Protein AF-R4GNF2-F1 (afdb_monomer)

Sequence (74 aa):
NNKNSLEILLGSIGRSLPHITDVSWRLEYQIKTNQLHRMYRPAYLVTLSVQNTDSPSYPEISFSCSMEQLQVQY

Radius of gyration: 20.21 Å; Cα contacts (8 Å, |Δi|>4): 108; chains: 1; bounding box: 45×28×58 Å

InterPro domains:
  IPR017920 COMM domain [PF07258] (16-72)
  IPR017920 COMM domain [PS51269] (19-74)
  IPR037355 COMM domain-containing protein 3 [PTHR31159] (1-71)

Solvent-accessible surface area (backbone atoms only — not comparable to full-atom values): 4638 Å² total; per-residue (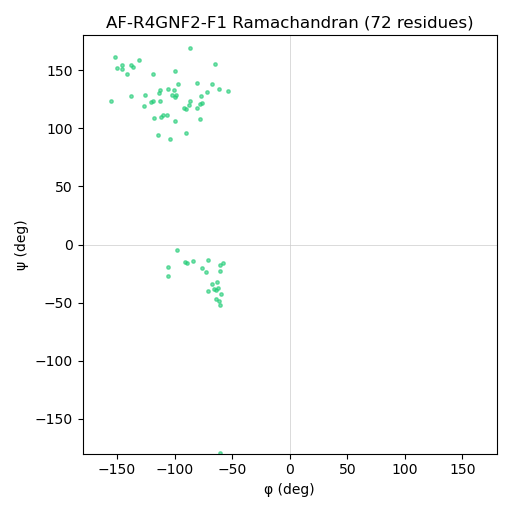Å²): 131,62,64,65,59,49,50,52,53,59,68,63,54,47,99,49,78,72,42,78,77,47,79,49,72,45,84,40,75,50,82,43,84,49,103,88,50,76,47,82,51,71,33,34,42,36,36,36,36,30,48,34,78,79,43,97,61,68,54,71,51,72,49,77,43,45,68,76,77,69,56,84,87,130

Structure (mmCIF, N/CA/C/O backbone):
data_AF-R4GNF2-F1
#
_entry.id   AF-R4GNF2-F1
#
loop_
_atom_site.group_PDB
_atom_site.id
_atom_site.type_symbol
_atom_site.label_atom_id
_atom_site.label_alt_id
_atom_site.label_comp_id
_atom_site.label_asym_id
_atom_site.label_entity_id
_atom_site.label_seq_id
_atom_site.pdbx_PDB_ins_code
_atom_site.Cartn_x
_atom_site.Cartn_y
_atom_site.Cartn_z
_atom_site.occupancy
_atom_site.B_iso_or_equiv
_atom_site.auth_seq_id
_atom_site.auth_comp_id
_atom_site.auth_asym_id
_atom_site.auth_atom_id
_atom_site.pdbx_PDB_model_num
ATOM 1 N N . ASN A 1 1 ? 20.467 22.596 -25.909 1.00 59.34 1 ASN A N 1
ATOM 2 C CA . ASN A 1 1 ? 20.976 21.249 -25.576 1.00 59.34 1 ASN A CA 1
ATOM 3 C C . ASN A 1 1 ? 19.906 20.366 -24.903 1.00 59.34 1 ASN A C 1
ATOM 5 O O . ASN A 1 1 ? 20.240 19.538 -24.074 1.00 59.34 1 ASN A O 1
ATOM 9 N N . ASN A 1 2 ? 18.620 20.501 -25.272 1.00 84.62 2 ASN A N 1
ATOM 10 C CA . ASN A 1 2 ? 17.507 19.805 -24.594 1.00 84.62 2 ASN A CA 1
ATOM 11 C C . ASN A 1 2 ? 17.186 18.427 -25.186 1.00 84.62 2 ASN A C 1
ATOM 13 O O . ASN A 1 2 ? 16.504 17.632 -24.553 1.00 84.62 2 ASN A O 1
ATOM 17 N N . LYS A 1 3 ? 17.675 18.149 -26.402 1.00 89.12 3 LYS A N 1
ATOM 18 C CA . LYS A 1 3 ? 17.426 16.893 -27.113 1.00 89.12 3 LYS A CA 1
ATOM 19 C C . LYS A 1 3 ? 17.960 15.690 -26.332 1.00 89.12 3 LYS A C 1
ATOM 21 O O . LYS A 1 3 ? 17.189 14.795 -26.033 1.00 89.12 3 LYS A O 1
ATOM 26 N N . ASN A 1 4 ? 19.228 15.734 -25.919 1.00 88.6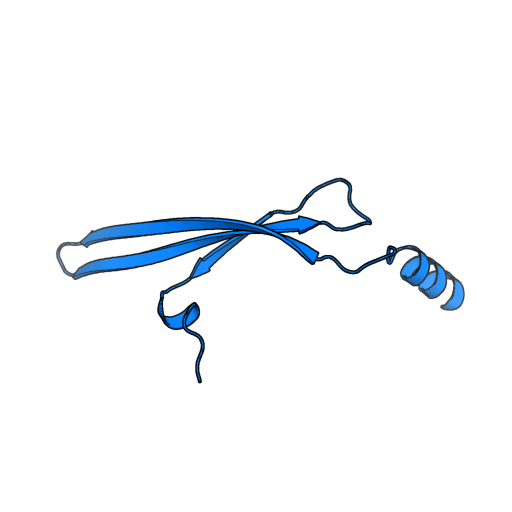9 4 ASN A N 1
ATOM 27 C CA . ASN A 1 4 ? 19.837 14.662 -25.124 1.00 88.69 4 ASN A CA 1
ATOM 28 C C . ASN A 1 4 ? 19.104 14.441 -23.796 1.00 88.69 4 ASN A C 1
ATOM 30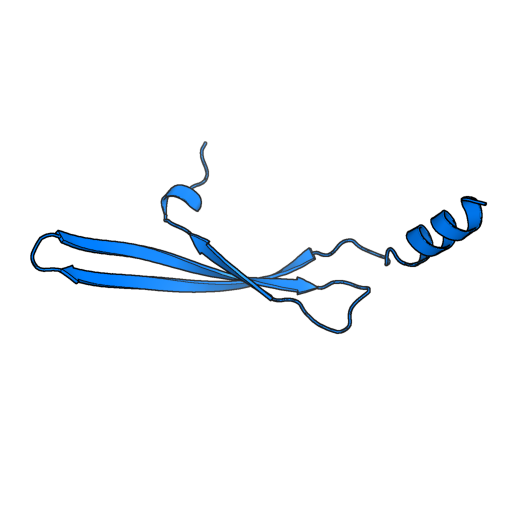 O O . ASN A 1 4 ? 18.843 13.309 -23.414 1.00 88.69 4 ASN A O 1
ATOM 34 N N . SER A 1 5 ? 18.732 15.518 -23.100 1.00 85.88 5 SER A N 1
ATOM 35 C CA . SER A 1 5 ? 17.992 15.415 -21.839 1.00 85.88 5 SER A CA 1
ATOM 36 C C . SER A 1 5 ? 16.611 14.783 -22.029 1.00 85.88 5 SER A C 1
ATOM 38 O O . SER A 1 5 ? 16.199 13.972 -21.207 1.00 85.88 5 SER A O 1
ATOM 40 N N . LEU A 1 6 ? 15.913 15.119 -23.119 1.00 86.19 6 LEU A N 1
ATOM 41 C CA . LEU A 1 6 ? 14.618 14.528 -23.453 1.00 86.19 6 LEU A CA 1
ATOM 42 C C . LEU A 1 6 ? 14.740 13.072 -23.901 1.00 86.19 6 LEU A C 1
ATOM 44 O O . LEU A 1 6 ? 13.922 12.261 -23.497 1.00 86.19 6 LEU A O 1
ATOM 48 N N . GLU A 1 7 ? 15.750 12.721 -24.692 1.00 86.06 7 GLU A N 1
ATOM 49 C CA . GLU A 1 7 ? 15.987 11.338 -25.127 1.00 86.06 7 GLU A CA 1
ATOM 50 C C . GLU A 1 7 ? 16.364 10.431 -23.950 1.00 86.06 7 GLU A C 1
ATOM 52 O O . GLU A 1 7 ? 15.869 9.311 -23.868 1.00 86.06 7 GLU A O 1
ATOM 57 N N . ILE A 1 8 ? 17.158 10.929 -22.995 1.00 80.62 8 ILE A N 1
ATOM 58 C CA . ILE A 1 8 ? 17.455 10.216 -21.743 1.00 80.62 8 ILE A CA 1
ATOM 59 C C . ILE A 1 8 ? 16.179 10.044 -20.910 1.00 80.62 8 ILE A C 1
ATOM 61 O O . ILE A 1 8 ? 15.902 8.940 -20.451 1.00 80.62 8 ILE A O 1
ATOM 65 N N . LEU A 1 9 ? 15.382 11.107 -20.744 1.00 79.94 9 LEU A N 1
ATOM 66 C CA . LEU A 1 9 ? 14.130 11.047 -19.984 1.00 79.94 9 LEU A CA 1
ATOM 67 C C . LEU A 1 9 ? 13.133 10.068 -20.619 1.00 79.94 9 LEU A C 1
ATOM 69 O O . LEU A 1 9 ? 12.603 9.203 -19.931 1.00 79.94 9 LEU A O 1
ATOM 73 N N . LEU A 1 10 ? 12.917 10.162 -21.931 1.00 78.12 10 LEU A N 1
ATOM 74 C CA . LEU A 1 10 ? 12.008 9.287 -22.674 1.00 78.12 10 LEU A CA 1
ATOM 75 C C . LEU A 1 10 ? 12.516 7.843 -22.741 1.00 78.12 10 LEU A C 1
ATOM 77 O O . LEU A 1 10 ? 11.707 6.926 -22.699 1.00 78.12 10 LEU A O 1
ATOM 81 N N . GLY A 1 11 ? 13.833 7.632 -22.807 1.00 72.31 11 GLY A N 1
ATOM 82 C CA . GLY A 1 11 ? 14.445 6.304 -22.739 1.00 72.31 11 GLY A CA 1
ATOM 83 C C . GLY A 1 11 ? 14.403 5.677 -21.343 1.00 72.31 11 GLY A C 1
ATOM 84 O O . GLY A 1 11 ? 14.461 4.457 -21.233 1.00 72.31 11 GLY A O 1
ATOM 85 N N . SER A 1 12 ? 14.294 6.497 -20.289 1.00 69.25 12 SER A N 1
ATOM 86 C CA . SER A 1 12 ? 14.131 6.040 -18.901 1.00 69.25 12 SER A CA 1
ATOM 87 C C . SER A 1 12 ? 12.688 5.729 -18.508 1.00 69.25 12 SER A C 1
ATOM 89 O O . SER A 1 12 ? 12.477 5.107 -17.474 1.00 69.25 12 SER A O 1
ATOM 91 N N . ILE A 1 13 ? 11.706 6.159 -19.308 1.00 71.31 13 ILE A N 1
ATOM 92 C CA . ILE A 1 13 ? 10.314 5.739 -19.144 1.00 71.31 13 ILE A CA 1
ATOM 93 C C . ILE A 1 13 ? 10.217 4.337 -19.747 1.00 71.31 13 ILE A C 1
ATOM 95 O O . ILE A 1 13 ? 10.299 4.169 -20.9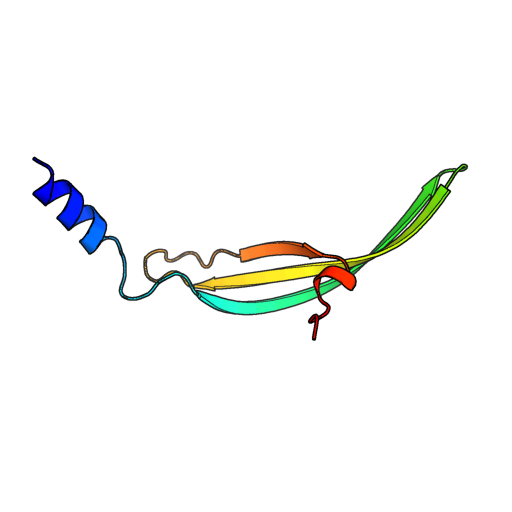66 1.00 71.31 13 ILE A O 1
ATOM 99 N N . GLY A 1 14 ? 10.084 3.325 -18.896 1.00 66.19 14 GLY A N 1
ATOM 100 C CA . GLY A 1 14 ? 9.940 1.935 -19.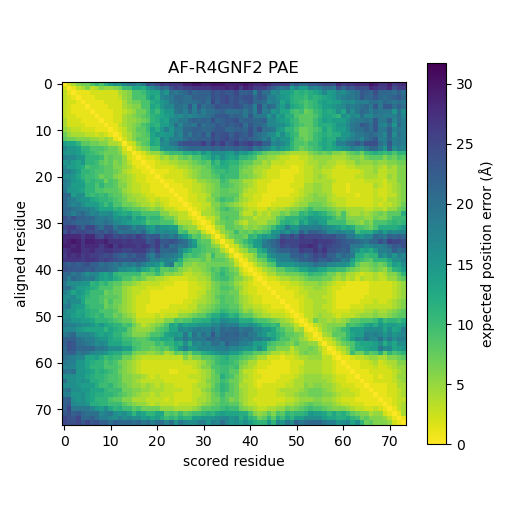297 1.00 66.19 14 GLY A CA 1
ATOM 101 C C . GLY A 1 14 ? 8.711 1.672 -20.159 1.00 66.19 14 GLY A C 1
ATOM 102 O O . GLY A 1 14 ? 7.904 2.546 -20.473 1.00 66.19 14 GLY A O 1
ATOM 103 N N . ARG A 1 15 ? 8.535 0.402 -20.535 1.00 71.62 15 ARG A N 1
ATOM 104 C CA . ARG A 1 15 ? 7.450 -0.035 -21.435 1.00 71.62 15 ARG A CA 1
ATOM 105 C C . ARG A 1 15 ? 6.041 0.254 -20.898 1.00 71.62 15 ARG A C 1
ATOM 107 O O . ARG A 1 15 ? 5.095 0.222 -21.682 1.00 71.62 15 ARG A O 1
ATOM 114 N N . SER A 1 16 ? 5.889 0.507 -19.597 1.00 75.94 16 SER A N 1
ATOM 115 C CA . SER A 1 16 ? 4.602 0.779 -18.955 1.00 75.94 16 SER A CA 1
ATOM 116 C C . SER A 1 16 ? 4.741 1.700 -17.748 1.00 75.94 16 SER A C 1
ATOM 118 O O . SER A 1 16 ? 5.749 1.671 -17.049 1.00 75.94 16 SER A O 1
ATOM 120 N N . LEU A 1 17 ? 3.682 2.458 -17.459 1.00 79.88 17 LEU A N 1
ATOM 121 C CA . LEU A 1 17 ? 3.562 3.191 -16.200 1.00 79.88 17 LEU A CA 1
ATOM 122 C C . LEU A 1 17 ? 3.481 2.217 -15.007 1.00 79.88 17 LEU A C 1
ATOM 124 O O . LEU A 1 17 ? 3.027 1.078 -15.178 1.00 79.88 17 LEU A O 1
ATOM 128 N N . PRO A 1 18 ? 3.865 2.659 -13.795 1.00 82.81 18 PRO A N 1
ATOM 129 C CA . PRO A 1 18 ? 3.633 1.886 -12.584 1.00 82.81 18 PRO A CA 1
ATOM 130 C C . PRO A 1 18 ? 2.156 1.514 -12.458 1.00 82.81 18 PRO A C 1
ATOM 132 O O . PRO A 1 18 ? 1.278 2.363 -12.622 1.00 82.81 18 PRO A O 1
ATOM 135 N N . HIS A 1 19 ? 1.885 0.248 -12.167 1.00 87.56 19 HIS A N 1
ATOM 136 C CA . HIS A 1 19 ? 0.525 -0.261 -12.038 1.00 87.56 19 HIS A CA 1
ATOM 137 C C . HIS A 1 19 ? 0.402 -1.169 -10.819 1.00 87.56 19 HIS A C 1
ATOM 139 O O . HIS A 1 19 ? 1.372 -1.778 -10.367 1.00 87.56 19 HIS A O 1
ATOM 145 N N . ILE A 1 20 ? -0.809 -1.226 -10.272 1.00 92.31 20 ILE A N 1
ATOM 146 C CA . ILE A 1 20 ? -1.127 -2.057 -9.113 1.00 92.31 20 ILE A CA 1
ATOM 147 C C . ILE A 1 20 ? -1.263 -3.502 -9.592 1.00 92.31 20 ILE A C 1
ATOM 149 O O . ILE A 1 20 ? -2.007 -3.770 -10.536 1.00 92.31 20 ILE A O 1
ATOM 153 N N . THR A 1 21 ? -0.549 -4.419 -8.948 1.00 92.88 21 THR A N 1
ATOM 154 C CA . THR A 1 21 ? -0.589 -5.856 -9.252 1.00 92.88 21 THR A CA 1
ATOM 155 C C . THR A 1 21 ? -1.352 -6.658 -8.212 1.00 92.88 21 THR A C 1
ATOM 157 O O . THR A 1 21 ? -1.904 -7.699 -8.552 1.00 92.88 21 THR A O 1
ATOM 160 N N . ASP A 1 22 ? -1.396 -6.181 -6.969 1.00 95.00 22 ASP A N 1
ATOM 161 C CA . ASP A 1 22 ? -2.087 -6.857 -5.877 1.00 95.00 22 ASP A CA 1
ATOM 162 C C . ASP A 1 22 ? -2.584 -5.863 -4.819 1.00 95.00 22 ASP A C 1
ATOM 164 O O . ASP A 1 22 ? -2.132 -4.712 -4.744 1.00 95.00 22 ASP A O 1
ATOM 168 N N . VAL A 1 23 ? -3.535 -6.316 -4.004 1.00 96.00 23 VAL A N 1
ATOM 169 C CA . VAL A 1 23 ? -4.084 -5.564 -2.879 1.00 96.00 23 VAL A CA 1
ATOM 170 C C . VAL A 1 23 ? -4.262 -6.474 -1.669 1.00 96.00 23 VAL A C 1
ATOM 172 O O . VAL A 1 23 ? -4.951 -7.491 -1.721 1.00 96.00 23 VAL A O 1
ATOM 175 N N . SER A 1 24 ? -3.722 -6.041 -0.534 1.00 96.81 24 SER A N 1
ATOM 176 C CA . SER A 1 24 ? -4.011 -6.629 0.772 1.00 96.81 24 SER A CA 1
ATOM 177 C C . SER A 1 24 ? -4.647 -5.587 1.684 1.00 96.81 24 SER A C 1
ATOM 179 O O . SER A 1 24 ? -4.370 -4.391 1.594 1.00 96.81 24 SER A O 1
ATOM 181 N N . TRP A 1 25 ? -5.547 -6.022 2.560 1.00 96.25 25 TRP A N 1
ATOM 182 C CA . TRP A 1 25 ? -6.223 -5.124 3.487 1.00 96.25 25 TRP A CA 1
ATOM 183 C C . TRP A 1 25 ? -6.493 -5.810 4.821 1.00 96.25 25 TRP A C 1
ATOM 185 O O . TRP A 1 25 ? -6.619 -7.033 4.905 1.00 96.25 25 TRP A O 1
ATOM 195 N N . ARG A 1 26 ? -6.598 -5.006 5.879 1.00 95.25 26 ARG A N 1
ATOM 196 C CA . ARG A 1 26 ? -7.045 -5.459 7.198 1.00 95.25 26 ARG A CA 1
ATOM 197 C C . ARG A 1 26 ? -7.932 -4.418 7.860 1.00 95.25 26 ARG A C 1
ATOM 199 O O . ARG A 1 26 ? -7.719 -3.215 7.707 1.00 95.25 26 ARG A O 1
ATOM 206 N N . LEU A 1 27 ? -8.901 -4.895 8.632 1.00 93.12 27 LEU A N 1
ATOM 207 C CA . LEU A 1 27 ? -9.689 -4.044 9.512 1.00 93.12 27 LEU A CA 1
ATOM 208 C C . LEU A 1 27 ? -8.849 -3.682 10.743 1.00 93.12 27 LEU A C 1
ATOM 210 O O . LEU A 1 27 ? -8.406 -4.554 11.490 1.00 93.12 27 LEU A O 1
ATOM 214 N N . GLU A 1 28 ? -8.648 -2.392 10.958 1.00 88.62 28 GLU A N 1
ATOM 215 C CA . GLU A 1 28 ? -8.026 -1.829 12.147 1.00 88.62 28 GLU A CA 1
ATOM 216 C C . GLU A 1 28 ? -9.105 -1.260 13.066 1.00 88.62 28 GLU A C 1
ATOM 218 O O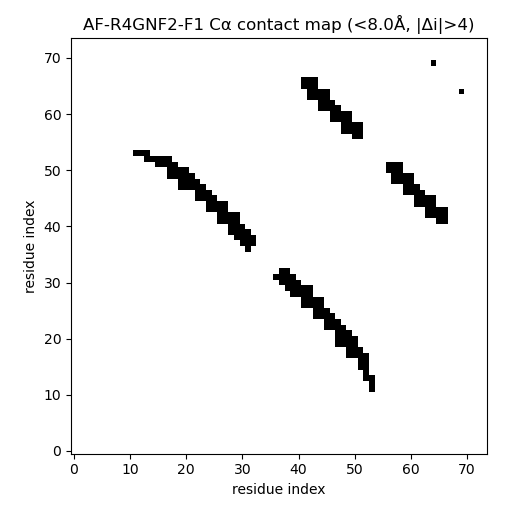 . GLU A 1 28 ? -9.959 -0.471 12.660 1.00 88.62 28 GLU A O 1
ATOM 223 N N . TYR A 1 29 ? -9.065 -1.651 14.336 1.00 80.56 29 TYR A N 1
ATOM 224 C CA . TYR A 1 29 ? -9.978 -1.134 15.345 1.00 80.56 29 TYR A CA 1
ATOM 225 C C . TYR A 1 29 ? -9.185 -0.403 16.418 1.00 80.56 29 TYR A C 1
ATOM 227 O O . TYR A 1 29 ? -8.467 -1.016 17.209 1.00 80.56 29 TYR A O 1
ATOM 235 N N . GLN A 1 30 ? -9.296 0.926 16.440 1.00 72.62 30 GLN A N 1
ATOM 236 C CA . GLN A 1 30 ? -8.636 1.727 17.460 1.00 72.62 30 GLN A CA 1
ATOM 237 C C . GLN A 1 30 ? -9.566 1.907 18.661 1.00 72.62 30 GLN A C 1
ATOM 239 O O . GLN A 1 30 ? -10.607 2.554 18.558 1.00 72.62 30 GLN A O 1
ATOM 244 N N . ILE A 1 31 ? -9.153 1.375 19.814 1.00 77.44 31 ILE A N 1
ATOM 245 C CA . ILE A 1 31 ? -9.790 1.635 21.108 1.00 77.44 31 ILE A CA 1
ATOM 246 C C . ILE A 1 31 ? -8.954 2.690 21.825 1.00 77.44 31 ILE A C 1
ATOM 248 O O . ILE A 1 31 ? -7.863 2.405 22.315 1.00 77.44 31 ILE A O 1
ATOM 252 N N . LYS A 1 32 ? -9.461 3.922 21.896 1.00 73.94 32 LYS A N 1
ATOM 253 C CA . LYS A 1 32 ? -8.887 4.968 22.753 1.00 73.94 32 LYS A CA 1
ATOM 254 C C . LYS A 1 32 ? -9.840 5.251 23.906 1.00 73.94 32 LYS A C 1
ATOM 256 O O . LYS A 1 32 ? -10.923 5.798 23.699 1.00 73.94 32 LYS A O 1
ATOM 261 N N . THR A 1 33 ? -9.425 4.888 25.117 1.00 66.06 33 THR A N 1
ATOM 262 C CA . THR A 1 33 ? -10.127 5.200 26.368 1.00 66.06 33 THR A CA 1
ATOM 263 C C . THR A 1 33 ? -9.397 6.331 27.087 1.00 66.06 33 THR A C 1
ATOM 265 O O . THR A 1 33 ? -8.480 6.084 27.866 1.00 66.06 33 THR A O 1
ATOM 268 N N . ASN A 1 34 ? -9.782 7.579 26.819 1.00 67.38 34 ASN A N 1
ATOM 269 C CA . ASN A 1 34 ? -9.455 8.699 27.702 1.00 67.38 34 ASN A CA 1
ATOM 270 C C . ASN A 1 34 ? -10.692 8.992 28.569 1.00 67.38 34 ASN A C 1
ATOM 272 O O . ASN A 1 34 ? -11.818 8.769 28.121 1.00 67.38 34 ASN A O 1
ATOM 276 N N . GLN A 1 35 ? -10.502 9.475 29.798 1.00 60.81 35 GLN A N 1
ATOM 277 C CA . GLN A 1 35 ? -11.578 9.688 30.776 1.00 60.81 35 GLN A CA 1
ATOM 278 C C . GLN A 1 35 ? -12.682 10.645 30.283 1.00 60.81 35 GLN A C 1
ATOM 280 O O . GLN A 1 35 ? -13.782 10.627 30.824 1.00 60.81 35 GLN A O 1
ATOM 285 N N . LEU A 1 36 ? -12.420 11.424 29.224 1.00 66.62 36 LEU A N 1
ATOM 286 C CA . LEU A 1 36 ? -13.369 12.374 28.639 1.00 66.62 36 LEU A CA 1
ATOM 287 C C . LEU A 1 36 ? -14.002 11.936 27.302 1.00 66.62 36 LEU A C 1
ATOM 289 O O . LEU A 1 36 ? -15.019 12.500 26.908 1.00 66.62 36 LEU A O 1
ATOM 293 N N . HIS A 1 37 ? -13.415 10.977 26.575 1.00 57.34 37 HIS A N 1
ATOM 294 C CA . HIS A 1 37 ? -13.906 10.537 25.261 1.00 57.34 37 HIS A CA 1
ATOM 295 C C . HIS A 1 37 ? -13.467 9.098 24.967 1.00 57.34 37 HIS A C 1
ATOM 297 O O . HIS A 1 37 ? -12.272 8.789 24.935 1.00 57.34 37 HIS A O 1
ATOM 303 N N . ARG A 1 38 ? -14.445 8.225 24.705 1.00 57.25 38 ARG A N 1
ATOM 304 C CA . ARG A 1 38 ? -14.210 6.907 24.106 1.00 57.25 38 ARG A CA 1
ATOM 305 C C . ARG A 1 38 ? -14.337 7.044 22.595 1.00 57.25 38 ARG A C 1
ATOM 307 O O . ARG A 1 38 ? -15.405 7.391 22.101 1.00 57.25 38 ARG A O 1
ATOM 314 N N . MET A 1 39 ? -13.254 6.788 21.870 1.00 63.94 39 MET A N 1
ATOM 315 C CA . MET A 1 39 ? -13.260 6.803 20.408 1.00 63.94 39 MET A CA 1
ATOM 316 C C . MET A 1 39 ? -13.177 5.362 19.911 1.00 63.94 39 MET A C 1
ATOM 318 O O . MET A 1 39 ? -12.160 4.700 20.109 1.00 63.94 39 MET A O 1
ATOM 322 N N . TYR A 1 40 ? -14.270 4.897 19.306 1.00 68.06 40 TYR A N 1
ATOM 323 C CA . TYR A 1 40 ? -14.400 3.593 18.661 1.00 68.06 40 TYR A CA 1
ATOM 324 C C . TYR A 1 40 ? -14.606 3.840 17.171 1.00 68.06 40 TYR A C 1
ATOM 326 O O . TYR A 1 40 ? -15.725 4.121 16.744 1.00 68.06 40 TYR A O 1
ATOM 334 N N . ARG A 1 41 ? -13.530 3.826 16.381 1.00 74.19 41 ARG A N 1
ATOM 335 C CA . ARG A 1 41 ? -13.641 4.018 14.931 1.00 74.19 41 ARG A CA 1
ATOM 336 C C . ARG A 1 41 ? -12.958 2.871 14.192 1.00 74.19 41 ARG A C 1
ATOM 338 O O . ARG A 1 41 ? -11.756 2.688 14.395 1.00 74.19 41 ARG A O 1
ATOM 345 N N . PRO A 1 42 ? -13.701 2.098 13.380 1.00 84.56 42 PRO A N 1
ATOM 346 C CA . PRO A 1 42 ? -13.084 1.176 12.445 1.00 84.56 42 PRO A CA 1
ATOM 347 C C . PRO A 1 42 ? -12.349 1.978 11.365 1.00 84.56 42 PRO A C 1
ATOM 349 O O . PRO A 1 42 ? -12.856 2.988 10.874 1.00 84.56 42 PRO A O 1
ATOM 352 N N . ALA A 1 43 ? -11.159 1.522 11.008 1.00 89.44 43 ALA A N 1
ATOM 353 C CA . ALA A 1 43 ? -10.403 1.976 9.853 1.00 89.44 43 ALA A CA 1
ATOM 354 C C . ALA A 1 43 ? -9.942 0.747 9.068 1.00 89.44 43 ALA A C 1
ATOM 356 O O . ALA A 1 43 ? -9.874 -0.354 9.608 1.00 89.44 43 ALA A O 1
ATOM 357 N N . TYR A 1 44 ? -9.618 0.922 7.800 1.00 93.06 44 TYR A N 1
ATOM 358 C CA . TYR A 1 44 ? -9.028 -0.123 6.979 1.00 93.06 44 TYR A CA 1
ATOM 359 C C . TYR A 1 44 ? -7.612 0.289 6.642 1.00 93.06 44 TYR A C 1
ATOM 361 O O . TYR A 1 44 ? -7.420 1.362 6.075 1.00 93.06 44 TYR A O 1
ATOM 369 N N . LEU A 1 45 ? -6.636 -0.551 6.973 1.00 95.44 45 LEU A N 1
ATOM 370 C CA . LEU A 1 45 ? -5.301 -0.426 6.407 1.00 95.44 45 LEU A CA 1
ATOM 371 C C . LEU A 1 45 ? -5.281 -1.208 5.103 1.00 95.44 45 LEU A C 1
ATOM 373 O O . LEU A 1 45 ? -5.515 -2.417 5.107 1.00 95.44 45 LEU A O 1
ATOM 377 N N . VAL A 1 46 ? -5.005 -0.508 4.013 1.00 96.38 46 VAL A N 1
ATOM 378 C CA . VAL A 1 46 ? -4.883 -1.060 2.668 1.00 96.38 46 VAL A CA 1
ATOM 379 C C . VAL A 1 46 ? -3.430 -0.936 2.245 1.00 96.38 46 VAL A C 1
ATOM 381 O O . VAL A 1 46 ? -2.838 0.131 2.395 1.00 96.38 46 VAL A O 1
ATOM 384 N N . THR A 1 47 ? -2.872 -2.013 1.704 1.00 97.06 47 THR A N 1
ATOM 385 C CA . THR A 1 47 ? -1.546 -2.042 1.093 1.00 97.06 47 THR A CA 1
ATOM 386 C C . THR A 1 47 ? -1.686 -2.461 -0.361 1.00 97.06 47 THR A C 1
ATOM 388 O O . THR A 1 47 ? -2.226 -3.524 -0.667 1.00 97.06 47 THR A O 1
ATOM 391 N N . LEU A 1 48 ? -1.200 -1.610 -1.257 1.00 95.69 48 LEU A N 1
ATOM 392 C CA . LEU A 1 48 ? -1.157 -1.853 -2.692 1.00 95.69 48 LEU A CA 1
ATOM 393 C C . LEU A 1 48 ? 0.246 -2.301 -3.076 1.00 95.69 48 LEU A C 1
ATOM 395 O O . LEU A 1 48 ? 1.213 -1.588 -2.794 1.00 95.69 48 LEU A O 1
ATOM 399 N N . SER A 1 49 ? 0.352 -3.435 -3.757 1.00 93.69 49 SER A N 1
ATOM 400 C CA . SER A 1 49 ? 1.598 -3.851 -4.394 1.00 93.69 49 SER A CA 1
ATOM 401 C C . SER A 1 49 ? 1.663 -3.230 -5.781 1.00 93.69 49 SER A C 1
ATOM 403 O O . SER A 1 49 ? 0.754 -3.406 -6.596 1.00 93.69 49 SER A O 1
ATOM 405 N N . VAL A 1 50 ? 2.725 -2.475 -6.048 1.00 91.19 50 VAL A N 1
ATOM 406 C CA . VAL A 1 50 ? 2.918 -1.779 -7.320 1.00 91.19 50 VAL A CA 1
ATOM 407 C C . VAL A 1 50 ? 4.111 -2.384 -8.041 1.00 91.19 50 VAL A C 1
ATOM 409 O O . VAL A 1 50 ? 5.196 -2.529 -7.478 1.00 91.19 50 VAL A O 1
ATOM 412 N N . GLN A 1 51 ? 3.921 -2.713 -9.315 1.00 87.00 51 GLN A N 1
ATOM 413 C CA . GLN A 1 51 ? 5.013 -3.078 -10.202 1.00 87.00 51 GLN A CA 1
ATOM 414 C C . GLN A 1 51 ? 5.398 -1.870 -11.049 1.00 87.00 51 GLN A C 1
ATOM 416 O O . GLN A 1 51 ? 4.561 -1.243 -11.701 1.00 87.00 51 GLN A O 1
ATOM 421 N N . ASN A 1 52 ? 6.691 -1.565 -11.049 1.00 81.88 52 ASN A N 1
ATOM 422 C CA . ASN A 1 52 ? 7.289 -0.582 -11.934 1.00 81.88 52 ASN A CA 1
ATOM 423 C C . ASN A 1 52 ? 8.333 -1.293 -12.798 1.00 81.88 52 ASN A C 1
ATOM 425 O O . ASN A 1 52 ? 9.247 -1.924 -12.278 1.00 81.88 52 ASN A O 1
ATOM 429 N N . THR A 1 53 ? 8.187 -1.201 -14.118 1.00 73.88 53 THR A N 1
ATOM 430 C CA . THR A 1 53 ? 9.083 -1.859 -15.080 1.00 73.88 53 THR A CA 1
ATOM 431 C C . THR A 1 53 ? 10.538 -1.412 -14.968 1.00 73.88 53 THR A C 1
ATOM 433 O O . THR A 1 53 ? 11.422 -2.173 -15.353 1.00 73.88 53 THR A O 1
ATOM 436 N N . ASP A 1 54 ? 10.785 -0.223 -14.416 1.00 71.31 54 ASP A N 1
ATOM 437 C CA . ASP A 1 54 ? 12.121 0.374 -14.335 1.00 71.31 54 ASP A CA 1
ATOM 438 C C . ASP A 1 54 ? 12.801 0.169 -12.975 1.00 71.31 54 ASP A C 1
ATOM 440 O O . ASP A 1 54 ? 13.970 0.524 -12.809 1.00 71.31 54 ASP A O 1
ATOM 444 N N . SER A 1 55 ? 12.105 -0.421 -11.993 1.00 67.06 55 SER A N 1
ATOM 445 C CA . SER A 1 55 ? 12.675 -0.721 -10.679 1.00 67.06 55 SER A CA 1
ATOM 446 C C . SER A 1 55 ? 12.516 -2.198 -10.316 1.00 67.06 55 SER A C 1
ATOM 448 O O . SER A 1 55 ? 11.401 -2.710 -10.309 1.00 67.06 55 SER A O 1
ATOM 450 N N . PRO A 1 56 ? 13.597 -2.892 -9.918 1.00 63.22 56 PRO A N 1
ATOM 451 C CA . PRO A 1 56 ? 13.498 -4.268 -9.438 1.00 63.22 56 PRO A CA 1
ATOM 452 C C . PRO A 1 56 ? 12.822 -4.373 -8.062 1.00 63.22 56 PRO A C 1
ATOM 454 O O . PRO A 1 56 ? 12.470 -5.476 -7.648 1.00 63.22 56 PRO A O 1
ATOM 457 N N . SER A 1 57 ? 12.655 -3.259 -7.334 1.00 69.06 57 SER A N 1
ATOM 458 C CA . SER A 1 57 ? 11.839 -3.257 -6.123 1.00 69.06 57 SER A CA 1
ATOM 459 C C . SER A 1 57 ? 10.362 -3.148 -6.491 1.00 69.06 57 SER A C 1
ATOM 461 O O . SER A 1 57 ? 9.983 -2.386 -7.380 1.00 69.06 57 SER A O 1
ATOM 463 N N . TYR A 1 58 ? 9.542 -3.919 -5.784 1.00 69.56 58 TYR A N 1
ATOM 464 C CA . TYR A 1 58 ? 8.090 -3.816 -5.799 1.00 69.56 58 TYR A CA 1
ATOM 465 C C . TYR A 1 58 ? 7.693 -2.840 -4.690 1.00 69.56 58 TYR A C 1
ATOM 467 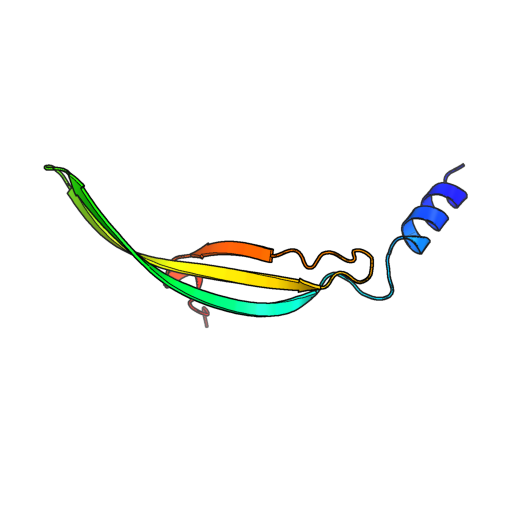O O . TYR A 1 58 ? 7.686 -3.241 -3.524 1.00 69.56 58 TYR A O 1
ATOM 475 N N . PRO A 1 59 ? 7.475 -1.545 -4.985 1.00 82.56 59 PRO A N 1
ATOM 476 C CA . PRO A 1 59 ? 7.017 -0.620 -3.965 1.00 82.56 59 PRO A CA 1
ATOM 477 C C . PRO A 1 59 ? 5.652 -1.051 -3.426 1.00 82.56 59 PRO A C 1
ATOM 479 O O . PRO A 1 59 ? 4.730 -1.359 -4.182 1.00 82.56 59 PRO A O 1
ATOM 482 N N . GLU A 1 60 ? 5.529 -1.030 -2.104 1.00 91.25 60 GLU A N 1
ATOM 483 C CA . GLU A 1 60 ? 4.255 -1.165 -1.410 1.00 91.25 60 GLU A CA 1
ATOM 484 C C . GLU A 1 60 ? 3.772 0.216 -0.972 1.00 91.25 60 GLU A C 1
ATOM 486 O O . GLU A 1 60 ? 4.530 1.011 -0.408 1.00 91.25 60 GLU A O 1
ATOM 491 N N . ILE A 1 61 ? 2.502 0.511 -1.239 1.00 93.44 61 ILE A N 1
ATOM 492 C CA . ILE A 1 61 ? 1.849 1.749 -0.813 1.00 93.44 61 ILE A CA 1
ATOM 493 C C . ILE A 1 61 ? 0.803 1.383 0.230 1.00 93.44 61 ILE A C 1
ATOM 495 O O . ILE A 1 61 ? -0.226 0.803 -0.113 1.00 93.44 61 ILE A O 1
ATOM 499 N N . SER A 1 62 ? 1.046 1.746 1.489 1.00 95.25 62 SER A N 1
ATOM 500 C CA . SER A 1 62 ? 0.100 1.521 2.583 1.00 95.25 62 SER A CA 1
ATOM 501 C C . SER A 1 62 ? -0.590 2.810 3.013 1.00 95.25 62 SER A C 1
ATOM 503 O O . SER A 1 62 ? 0.061 3.831 3.239 1.00 95.25 62 SER A O 1
ATOM 505 N N . PHE A 1 63 ? -1.908 2.758 3.178 1.00 94.62 63 PHE A N 1
ATOM 506 C CA . PHE A 1 63 ? -2.705 3.868 3.690 1.00 94.62 63 PHE A CA 1
ATOM 507 C C . PHE A 1 63 ? -3.883 3.369 4.524 1.00 94.62 63 PHE A C 1
ATOM 509 O O . PHE A 1 63 ? -4.424 2.289 4.287 1.00 94.62 63 PHE A O 1
ATOM 516 N N . SER A 1 64 ? -4.298 4.181 5.496 1.00 93.62 64 SER A N 1
ATOM 517 C CA . SER A 1 64 ? -5.519 3.937 6.261 1.00 93.62 64 SER A CA 1
ATOM 518 C C . SER A 1 64 ? -6.674 4.751 5.681 1.00 93.62 64 SER A C 1
ATOM 520 O O . SER A 1 64 ? -6.502 5.927 5.360 1.00 93.62 64 SER A O 1
ATOM 522 N N . CYS A 1 65 ? -7.857 4.155 5.583 1.00 92.19 65 CYS A N 1
ATOM 523 C CA . CYS A 1 65 ? -9.071 4.830 5.126 1.00 92.19 65 CYS A CA 1
ATOM 524 C C . CYS A 1 65 ? -10.296 4.444 5.966 1.00 92.19 65 CYS A C 1
ATOM 526 O O . CYS A 1 65 ? -10.326 3.392 6.611 1.00 92.19 65 CYS A O 1
ATOM 528 N N . SER A 1 66 ? -11.296 5.325 6.005 1.00 91.38 66 SER A N 1
ATOM 529 C CA . SER A 1 66 ? -12.587 5.055 6.642 1.00 91.38 66 SER A CA 1
ATOM 530 C C . SER A 1 66 ? -13.553 4.355 5.682 1.00 91.38 66 SER A C 1
ATOM 532 O O . SER A 1 66 ? -13.308 4.278 4.478 1.00 91.38 66 SER A O 1
ATOM 534 N N . MET A 1 67 ? -14.676 3.854 6.204 1.00 89.06 67 MET A N 1
ATOM 535 C CA . MET A 1 67 ? -15.694 3.215 5.365 1.00 89.06 67 MET A CA 1
ATOM 536 C C . MET A 1 67 ? -16.284 4.194 4.341 1.00 89.06 67 MET A C 1
ATOM 538 O O . MET A 1 67 ? -16.520 3.816 3.200 1.00 89.06 67 MET A O 1
ATOM 542 N N . GLU A 1 68 ? -16.468 5.458 4.720 1.00 90.19 68 GLU A N 1
ATOM 543 C CA . GLU A 1 68 ? -16.997 6.513 3.849 1.00 90.19 68 GLU A CA 1
ATOM 544 C C . GLU A 1 68 ? -16.066 6.791 2.660 1.00 90.19 68 GLU A C 1
ATOM 546 O O . GLU A 1 68 ? -16.534 7.095 1.571 1.00 90.19 68 GLU A O 1
ATOM 551 N N . GLN A 1 69 ? -14.748 6.641 2.841 1.00 90.81 69 GLN A N 1
ATOM 552 C CA . GLN A 1 69 ? -13.765 6.794 1.762 1.00 90.81 69 GLN A CA 1
ATOM 553 C C . GLN A 1 69 ? -13.724 5.587 0.810 1.00 90.81 69 GLN A C 1
ATOM 555 O O . GLN A 1 69 ? -13.232 5.718 -0.308 1.00 90.81 69 GLN A O 1
ATOM 560 N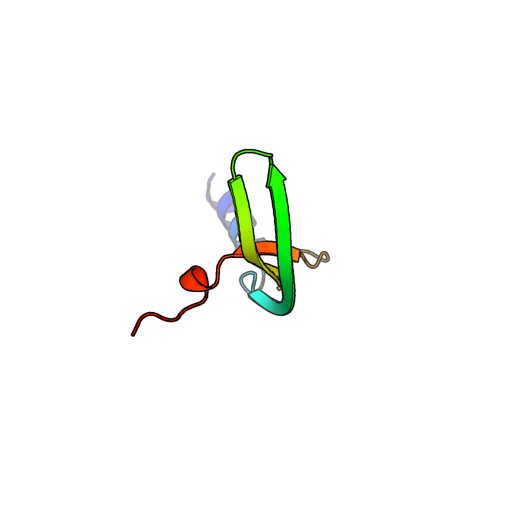 N . LEU A 1 70 ? -14.219 4.422 1.244 1.00 90.31 70 LEU A N 1
ATOM 561 C CA . LEU A 1 70 ? -14.322 3.205 0.429 1.00 90.31 70 LEU A CA 1
ATOM 562 C C . LEU A 1 70 ? -15.660 3.085 -0.310 1.00 90.31 70 LEU A C 1
ATOM 564 O O . LEU A 1 70 ? -15.800 2.245 -1.200 1.00 90.31 70 LEU A O 1
ATOM 568 N N . GLN A 1 71 ? -16.662 3.874 0.069 1.00 89.38 71 GLN A N 1
ATOM 569 C CA . GLN A 1 71 ? -17.973 3.836 -0.564 1.00 89.38 71 GLN A CA 1
ATOM 570 C C . GLN A 1 71 ? -17.915 4.446 -1.969 1.00 89.38 71 GLN A C 1
ATOM 572 O O . GLN A 1 71 ? -17.404 5.544 -2.173 1.00 89.38 71 GLN A O 1
ATOM 577 N N . VAL A 1 72 ? -18.478 3.733 -2.946 1.00 86.88 72 VAL A N 1
ATOM 578 C CA . VAL A 1 72 ? -18.712 4.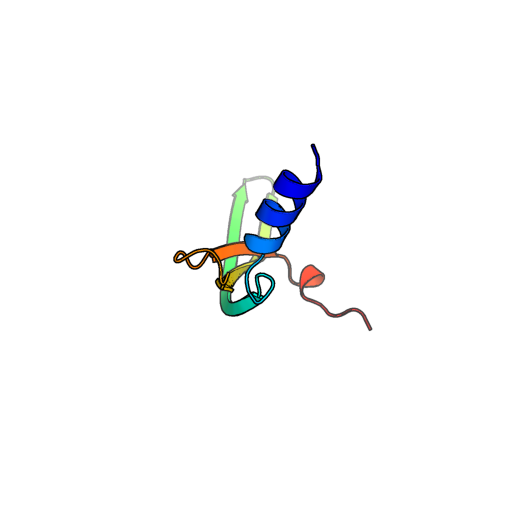276 -4.288 1.00 86.88 72 VAL A CA 1
ATOM 579 C C . VAL A 1 72 ? -19.943 5.177 -4.221 1.00 86.88 72 VAL A C 1
ATOM 581 O O . VAL A 1 72 ? -21.025 4.718 -3.850 1.00 86.88 72 VAL A O 1
ATOM 584 N N . GLN A 1 73 ? -19.780 6.454 -4.564 1.00 76.00 73 GLN A N 1
ATOM 585 C CA . GLN A 1 73 ? -20.898 7.385 -4.696 1.00 76.00 73 GLN A CA 1
ATOM 586 C C . GLN A 1 73 ? -21.559 7.155 -6.065 1.00 76.00 73 GLN A C 1
ATOM 588 O O . GLN A 1 73 ? -20.893 7.305 -7.090 1.00 76.00 73 GLN A O 1
ATOM 593 N N . TYR A 1 74 ? -22.831 6.752 -6.070 1.00 58.22 74 TYR A N 1
ATOM 594 C CA . TYR A 1 74 ? -23.655 6.633 -7.281 1.00 58.22 74 TYR A CA 1
ATOM 595 C C . TYR A 1 74 ? -24.314 7.964 -7.642 1.00 58.22 74 TYR A C 1
ATOM 597 O O . TYR A 1 74 ? -24.669 8.712 -6.700 1.00 58.22 74 TYR A O 1
#

Nearest PDB structures (foldseek):
  8p0w-assembly1_C  TM=6.698E-01  e=8.881E-10  Homo sapiens
  8p0w-assembly1_B  TM=6.853E-01  e=1.507E-03  Homo sapiens
  8f2r-assembly1_D  TM=6.371E-01  e=1.164E-03  Homo sapiens
  8f2u-assembly1_J  TM=7.001E-01  e=2.369E-03  Homo sapiens
  8p0w-assembly1_G  TM=6.679E-01  e=1.755E-02  Homo sapiens

Foldseek 3Di:
DCPVVVCVVVVLQDPDDKDFDDKDKDWDWDFDDDPVDTDTFIKMWMWTFIDGPNDPDGDIDIDIGHPVVVDDDD

Mean predicted aligned error: 10.19 Å

Organism: Homo sapiens (NCBI:txid9606)

Secondary structure (DSSP, 8-state):
-HHHHHHHHHHHS-SS--EEEEEEEEEEEEEEEETTEEEEEEEEEEEEEEE-TT-SS--EEEEEE-HHHHSPP-

pLDDT: mean 81.79, std 11.68, range [57.25, 97.06]